Protein AF-A0A1W6LR55-F1 (afdb_monomer_lite)

Sequence (75 aa):
MTLVYMNIIMAFTVALAGLLMYRSHLMSSLLCLEGMMLALFVMSTLIILNTHFTLANMMPIILLVFAACEAALGL

Secondary structure (DSSP, 8-state):
-HHHHHHHHHHHHHHHHHHHS--S-HHHHHHHHHHHHHHHHHHHHHHHHHHT-GGGGHHHHHHHHHHHHHHHHH-

Foldseek 3Di:
DVVVLVVLVVQLVVLVVQLVPDDPDLVSNLVSLVSNLVSVLVVQVVVCVVVVPVVCPCVSVVSVVVSVVVSVVSD

Structure (mmCIF, N/CA/C/O backbone):
data_AF-A0A1W6LR55-F1
#
_entry.id   AF-A0A1W6LR55-F1
#
loop_
_atom_site.group_PDB
_atom_site.id
_atom_site.type_symbol
_atom_site.label_atom_id
_atom_site.label_alt_id
_atom_site.label_comp_id
_atom_site.label_asym_id
_atom_site.label_entity_id
_atom_site.label_seq_id
_atom_site.pdbx_PDB_ins_code
_atom_site.Cartn_x
_atom_site.Cartn_y
_atom_site.Cartn_z
_atom_site.occupancy
_atom_site.B_iso_or_equiv
_atom_site.auth_seq_id
_atom_site.auth_comp_id
_atom_site.auth_asym_id
_atom_site.auth_atom_id
_atom_site.pdbx_PDB_model_num
ATOM 1 N N . MET A 1 1 ? -5.034 2.136 -14.244 1.00 64.69 1 MET A N 1
ATOM 2 C CA . MET A 1 1 ? -3.850 2.219 -13.360 1.00 64.69 1 MET A CA 1
ATOM 3 C C . MET A 1 1 ? -4.068 3.155 -12.169 1.00 64.69 1 MET A C 1
ATOM 5 O O . MET A 1 1 ? -3.812 2.735 -11.054 1.00 64.69 1 MET A O 1
ATOM 9 N N . THR A 1 2 ? -4.627 4.358 -12.346 1.00 71.88 2 THR A N 1
ATOM 10 C CA . THR A 1 2 ? -4.876 5.343 -11.262 1.00 71.88 2 THR A CA 1
ATOM 11 C C . THR A 1 2 ? -5.880 4.912 -10.185 1.00 71.88 2 THR A C 1
ATOM 13 O O . THR A 1 2 ? -5.634 5.149 -9.009 1.00 71.88 2 THR A O 1
ATOM 16 N N . LEU A 1 3 ? -6.972 4.227 -10.547 1.00 87.44 3 LEU A N 1
ATOM 17 C CA . LEU A 1 3 ? -7.974 3.749 -9.574 1.00 87.44 3 LEU A CA 1
ATOM 18 C C . LEU A 1 3 ? -7.400 2.777 -8.530 1.00 87.44 3 LEU A C 1
ATOM 20 O O . LEU A 1 3 ? -7.767 2.842 -7.361 1.00 87.44 3 LEU A O 1
ATOM 24 N N . VAL A 1 4 ? -6.472 1.905 -8.934 1.00 91.19 4 VAL A N 1
ATOM 25 C CA . VAL A 1 4 ? -5.831 0.958 -8.008 1.00 91.19 4 VAL A CA 1
ATOM 26 C C . VAL A 1 4 ? -4.924 1.702 -7.027 1.00 91.19 4 VAL A C 1
ATOM 28 O O . VAL A 1 4 ? -4.962 1.413 -5.835 1.00 91.19 4 VAL A O 1
ATOM 31 N N . TYR A 1 5 ? -4.183 2.713 -7.493 1.00 89.69 5 TYR A N 1
ATOM 32 C CA . TYR A 1 5 ? -3.382 3.561 -6.607 1.00 89.69 5 TYR A CA 1
ATOM 33 C C . TYR A 1 5 ? -4.244 4.294 -5.576 1.00 89.69 5 TYR A C 1
ATOM 35 O O . TYR A 1 5 ? -3.881 4.309 -4.406 1.00 89.69 5 TYR A O 1
ATOM 43 N N . MET A 1 6 ? -5.410 4.819 -5.969 1.00 92.44 6 MET A N 1
ATOM 44 C CA . MET A 1 6 ? -6.345 5.446 -5.023 1.00 92.44 6 MET A CA 1
ATOM 45 C C . MET A 1 6 ? -6.802 4.462 -3.938 1.00 92.44 6 MET A C 1
ATOM 47 O O . MET A 1 6 ? -6.774 4.802 -2.759 1.00 92.44 6 MET A O 1
ATOM 51 N N . ASN A 1 7 ? -7.152 3.227 -4.310 1.00 94.12 7 ASN A N 1
ATOM 52 C CA . ASN A 1 7 ? -7.558 2.201 -3.345 1.00 94.12 7 ASN A CA 1
ATOM 53 C C . ASN A 1 7 ? -6.419 1.803 -2.396 1.00 94.12 7 ASN A C 1
ATOM 55 O O . ASN A 1 7 ? -6.657 1.609 -1.207 1.00 94.12 7 ASN A O 1
ATOM 59 N N . ILE A 1 8 ? -5.182 1.712 -2.891 1.00 94.19 8 ILE A N 1
ATOM 60 C CA . ILE A 1 8 ? -4.020 1.380 -2.053 1.00 94.19 8 ILE A CA 1
ATOM 61 C C . ILE A 1 8 ? -3.673 2.531 -1.106 1.00 94.19 8 ILE A C 1
ATOM 63 O O . ILE A 1 8 ? -3.374 2.287 0.059 1.00 94.19 8 ILE A O 1
ATOM 67 N N . ILE A 1 9 ? -3.768 3.783 -1.565 1.00 93.06 9 ILE A N 1
ATOM 68 C CA . ILE A 1 9 ? -3.591 4.958 -0.701 1.00 93.06 9 ILE A CA 1
ATOM 69 C C . ILE A 1 9 ? -4.664 4.970 0.392 1.00 93.06 9 ILE A C 1
ATOM 71 O O . ILE A 1 9 ? -4.337 5.192 1.552 1.00 93.06 9 ILE A O 1
ATOM 75 N N .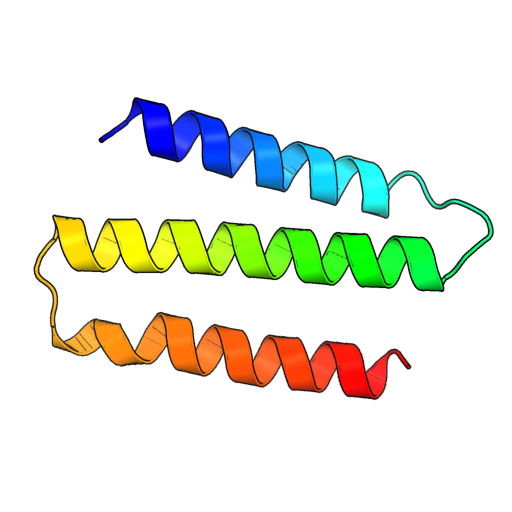 MET A 1 10 ? -5.919 4.665 0.052 1.00 94.25 10 MET A N 1
ATOM 76 C CA . MET A 1 10 ? -6.997 4.530 1.037 1.00 94.25 10 MET A CA 1
ATOM 77 C C . MET A 1 10 ? -6.732 3.396 2.039 1.00 94.25 10 MET A C 1
ATOM 79 O O . MET A 1 10 ? -6.968 3.562 3.230 1.00 94.25 10 MET A O 1
ATOM 83 N N . ALA A 1 11 ? -6.205 2.253 1.593 1.0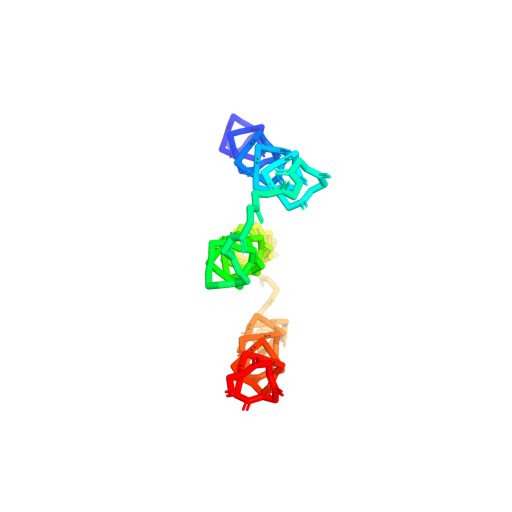0 93.81 11 ALA A N 1
ATOM 84 C CA . ALA A 1 11 ? -5.822 1.170 2.498 1.00 93.81 11 ALA A CA 1
ATOM 85 C C . ALA A 1 11 ? -4.699 1.602 3.460 1.00 93.81 11 ALA A C 1
ATOM 87 O O . ALA A 1 11 ? -4.778 1.336 4.660 1.00 93.81 11 ALA A O 1
ATOM 88 N N . PHE A 1 12 ? -3.694 2.326 2.955 1.00 94.31 12 PHE A N 1
ATOM 89 C CA . PHE A 1 12 ? -2.608 2.872 3.768 1.00 94.31 12 PHE A CA 1
ATOM 90 C C . PHE A 1 12 ? -3.117 3.886 4.802 1.00 94.31 12 PHE A C 1
ATOM 92 O O . PHE A 1 12 ? -2.735 3.810 5.967 1.00 94.31 12 PHE A O 1
ATOM 99 N N . THR A 1 13 ? -4.013 4.805 4.423 1.00 93.75 13 THR A N 1
ATOM 100 C CA . THR A 1 13 ? -4.563 5.799 5.359 1.00 93.75 13 THR A CA 1
ATOM 101 C C . THR A 1 13 ? -5.460 5.170 6.422 1.00 93.75 13 THR A C 1
ATOM 103 O O . THR A 1 13 ? -5.426 5.614 7.568 1.00 93.75 13 THR A O 1
ATOM 106 N N . VAL A 1 14 ? -6.215 4.116 6.093 1.00 93.50 14 VAL A N 1
ATOM 107 C CA . VAL A 1 14 ? -7.008 3.361 7.078 1.00 93.50 14 VAL A CA 1
ATOM 108 C C . VAL A 1 14 ? -6.104 2.623 8.068 1.00 93.50 14 VAL A C 1
ATOM 110 O O . VAL A 1 14 ? -6.354 2.686 9.271 1.00 93.50 14 VAL A O 1
ATOM 113 N N . ALA A 1 15 ? -5.035 1.975 7.598 1.00 92.12 15 ALA A N 1
ATOM 114 C CA . ALA A 1 15 ? -4.068 1.310 8.473 1.00 92.12 15 ALA A CA 1
ATOM 115 C C . ALA A 1 15 ? -3.314 2.314 9.369 1.00 92.12 15 ALA A C 1
ATOM 117 O O . ALA A 1 15 ? -3.163 2.079 10.568 1.00 92.12 15 ALA A O 1
ATOM 118 N N . LEU A 1 16 ? -2.936 3.477 8.824 1.00 92.69 16 LEU A N 1
ATOM 119 C CA . LEU A 1 16 ? -2.328 4.573 9.581 1.00 92.69 16 LEU A CA 1
ATOM 120 C C . LEU A 1 16 ? -3.281 5.124 10.651 1.00 92.69 16 LEU A C 1
ATOM 122 O O . LEU A 1 16 ? -2.881 5.317 11.798 1.00 92.69 16 LEU A O 1
ATOM 126 N N . ALA A 1 17 ? -4.551 5.346 10.302 1.00 92.00 17 ALA A N 1
ATOM 127 C CA . ALA A 1 17 ? -5.568 5.773 11.257 1.00 92.00 17 ALA A CA 1
ATOM 128 C C . ALA A 1 17 ? -5.778 4.725 12.364 1.00 92.00 17 ALA A C 1
ATOM 130 O O . ALA A 1 17 ? -5.914 5.094 13.528 1.00 92.00 17 ALA A O 1
ATOM 131 N N . GLY A 1 18 ? -5.751 3.432 12.020 1.00 89.56 18 GLY A N 1
ATOM 132 C CA . GLY A 1 18 ? -5.825 2.325 12.976 1.00 89.56 18 GLY A CA 1
ATOM 133 C C . GLY A 1 18 ? -4.654 2.288 13.960 1.00 89.56 18 GLY A C 1
ATOM 134 O O . GLY A 1 18 ? -4.865 2.029 15.141 1.00 89.56 18 GLY A O 1
ATOM 135 N N . LEU A 1 19 ? -3.442 2.617 13.502 1.00 88.69 19 LEU A N 1
ATOM 136 C CA . LEU A 1 19 ? -2.257 2.716 14.356 1.00 88.69 19 LEU A CA 1
ATOM 137 C C . LEU A 1 19 ? -2.328 3.925 15.296 1.00 88.69 19 LEU A C 1
ATOM 139 O O . LEU A 1 19 ? -2.087 3.787 16.492 1.00 88.69 19 LEU A O 1
ATOM 143 N N . LEU A 1 20 ? -2.688 5.102 14.773 1.00 88.56 20 LEU A N 1
ATOM 144 C CA . LEU A 1 20 ? -2.805 6.333 15.567 1.00 88.56 20 LEU A CA 1
ATOM 145 C C . LEU A 1 20 ? -3.910 6.236 16.630 1.00 88.56 20 LEU A C 1
ATOM 147 O O . LEU A 1 20 ? -3.783 6.796 17.719 1.00 88.56 20 LEU A O 1
ATOM 151 N N . MET A 1 21 ? -4.984 5.507 16.327 1.00 87.06 21 MET A N 1
ATOM 152 C CA . MET A 1 21 ? -6.087 5.217 17.243 1.00 87.06 21 MET A CA 1
ATOM 153 C C . MET A 1 21 ? -5.737 4.017 18.131 1.00 87.06 21 MET A C 1
ATOM 155 O O . MET A 1 21 ? -6.400 2.978 18.081 1.00 87.06 21 MET A O 1
ATOM 159 N N . TYR A 1 22 ? -4.691 4.171 18.948 1.00 71.19 22 TYR A N 1
ATOM 160 C CA . TYR A 1 22 ? -4.191 3.129 19.844 1.00 71.19 22 TYR A CA 1
ATOM 161 C C . TYR A 1 22 ? -5.322 2.490 20.662 1.00 71.19 22 TYR A C 1
ATOM 163 O O . TYR A 1 22 ? -5.928 3.105 21.543 1.00 71.19 22 TYR A O 1
ATOM 171 N N . ARG A 1 23 ? -5.598 1.215 20.377 1.00 70.50 23 ARG A N 1
ATOM 172 C CA . ARG A 1 23 ? -6.362 0.331 21.263 1.00 70.50 23 ARG A CA 1
ATOM 173 C C . ARG A 1 23 ? -5.413 -0.228 22.325 1.00 70.50 23 ARG A C 1
ATOM 175 O O . ARG A 1 23 ? -4.208 -0.304 22.119 1.00 70.50 23 ARG A O 1
ATOM 182 N N . SER A 1 24 ? -5.965 -0.689 23.445 1.00 74.12 24 SER A N 1
ATOM 183 C CA . SER A 1 24 ? -5.210 -1.258 24.576 1.00 74.12 24 SER A CA 1
ATOM 184 C C . SER A 1 24 ? -4.307 -2.452 24.227 1.00 74.12 24 SER A C 1
ATOM 186 O O . SER A 1 24 ? -3.447 -2.813 25.024 1.00 74.12 24 SER A O 1
ATOM 188 N N . HIS A 1 25 ? -4.494 -3.086 23.066 1.00 79.94 25 HIS A N 1
ATOM 189 C CA . HIS A 1 25 ? -3.729 -4.257 22.647 1.00 79.94 25 HIS A CA 1
ATOM 190 C C . HIS A 1 25 ? -2.624 -3.891 21.651 1.00 79.94 25 HIS A C 1
ATOM 192 O O . HIS A 1 25 ? -2.906 -3.621 20.483 1.00 79.94 25 HIS A O 1
ATOM 198 N N . LEU A 1 26 ? -1.368 -4.013 22.087 1.00 79.06 26 LEU A N 1
ATOM 199 C CA . LEU A 1 26 ? -0.165 -3.814 21.264 1.00 79.06 26 LEU A CA 1
ATOM 200 C C . LEU A 1 26 ? -0.148 -4.701 20.000 1.00 79.06 26 LEU A C 1
ATOM 202 O O . LEU A 1 26 ? 0.283 -4.276 18.930 1.00 79.06 26 LEU A O 1
ATOM 206 N N . MET A 1 27 ? -0.709 -5.911 20.091 1.00 82.25 27 MET A N 1
ATOM 207 C CA . MET A 1 27 ? -0.838 -6.823 18.947 1.00 82.25 27 MET A CA 1
ATOM 208 C C . MET A 1 27 ? -1.667 -6.223 17.803 1.00 82.25 27 MET A C 1
ATOM 210 O O . MET A 1 27 ? -1.374 -6.459 16.637 1.00 82.25 27 MET A O 1
ATOM 214 N N . SER A 1 28 ? -2.681 -5.406 18.111 1.00 83.75 28 SER A N 1
ATOM 215 C CA . SER A 1 28 ? -3.504 -4.766 17.077 1.00 83.75 28 SER A CA 1
ATOM 216 C C . SER A 1 28 ? -2.762 -3.646 16.342 1.00 83.75 28 SER A C 1
ATOM 218 O O . SER A 1 28 ? -2.942 -3.495 15.135 1.00 83.75 28 SER A O 1
ATOM 220 N N . SER A 1 29 ? -1.870 -2.917 17.025 1.00 85.50 29 SER A N 1
ATOM 221 C CA . SER A 1 29 ? -0.995 -1.931 16.379 1.00 85.50 29 SER A CA 1
ATOM 222 C C . SER A 1 29 ? 0.079 -2.583 15.505 1.00 85.50 29 SER A C 1
ATOM 224 O O . SER A 1 29 ? 0.358 -2.060 14.430 1.00 85.50 29 SER A O 1
ATOM 226 N N . LEU A 1 30 ? 0.622 -3.742 15.905 1.00 87.06 30 LEU A N 1
ATOM 227 C CA . LEU A 1 30 ? 1.579 -4.499 15.083 1.00 87.06 30 LEU A CA 1
ATOM 228 C C . LEU A 1 30 ? 0.936 -4.992 13.779 1.00 87.06 30 LEU A C 1
ATOM 230 O O . LEU A 1 30 ? 1.502 -4.805 12.708 1.00 87.06 30 LEU A O 1
ATOM 234 N N . LEU A 1 31 ? -0.298 -5.502 13.841 1.00 87.19 31 LEU A N 1
ATOM 235 C CA . LEU A 1 31 ? -1.053 -5.875 12.637 1.00 87.19 31 LEU A CA 1
ATOM 236 C C . LEU A 1 31 ? -1.343 -4.669 11.725 1.00 87.19 31 LEU A C 1
ATOM 238 O O . LEU A 1 31 ? -1.329 -4.798 10.501 1.00 87.19 31 LEU A O 1
ATOM 242 N N . CYS A 1 32 ? -1.584 -3.481 12.294 1.00 89.75 32 CYS A N 1
ATOM 243 C CA . CYS A 1 32 ? -1.739 -2.259 11.497 1.00 89.75 32 CYS A CA 1
ATOM 244 C C . CYS A 1 32 ? -0.421 -1.852 10.814 1.00 89.75 32 CYS A C 1
ATOM 246 O O . CYS A 1 32 ? -0.451 -1.429 9.658 1.00 89.75 32 CYS A O 1
ATOM 248 N N . LEU A 1 33 ? 0.726 -2.023 11.486 1.00 88.56 33 LEU A N 1
ATOM 249 C CA . LEU A 1 33 ? 2.057 -1.839 10.892 1.00 88.56 33 LEU A CA 1
ATOM 250 C C . LEU A 1 33 ? 2.293 -2.794 9.721 1.00 88.56 33 LEU A C 1
ATOM 252 O O . LEU A 1 33 ? 2.663 -2.344 8.636 1.00 88.56 33 LEU A O 1
ATOM 256 N N . GLU A 1 34 ? 1.999 -4.083 9.894 1.00 90.50 34 GLU A N 1
ATOM 257 C CA . GLU A 1 34 ? 2.096 -5.068 8.812 1.00 90.50 34 GLU A CA 1
ATOM 258 C C . GLU A 1 34 ? 1.196 -4.695 7.624 1.00 90.50 34 GLU A C 1
ATOM 260 O O . GLU A 1 34 ? 1.630 -4.751 6.471 1.00 90.50 34 GLU A O 1
ATOM 265 N N . GLY A 1 35 ? -0.027 -4.225 7.891 1.00 90.31 35 GLY A N 1
ATOM 266 C CA . GLY A 1 35 ? -0.952 -3.736 6.865 1.00 90.31 35 GLY A CA 1
ATOM 267 C C . GLY A 1 35 ? -0.421 -2.532 6.076 1.00 90.31 35 GLY A C 1
ATOM 268 O O . GLY A 1 35 ? -0.566 -2.485 4.852 1.00 90.31 35 GLY A O 1
ATOM 269 N N . MET A 1 36 ? 0.243 -1.579 6.741 1.00 92.56 36 MET A N 1
ATOM 270 C CA . MET A 1 36 ? 0.892 -0.444 6.069 1.00 92.56 36 MET A CA 1
ATOM 271 C C . MET A 1 36 ? 2.053 -0.895 5.174 1.00 92.56 36 MET A C 1
ATOM 273 O O . MET A 1 36 ? 2.159 -0.435 4.034 1.00 92.56 36 MET A O 1
ATOM 277 N N . MET A 1 37 ? 2.894 -1.818 5.652 1.00 93.31 37 MET A N 1
ATOM 278 C CA . MET A 1 37 ? 4.025 -2.347 4.877 1.00 93.31 37 MET A CA 1
ATOM 279 C C . MET A 1 37 ? 3.548 -3.116 3.639 1.00 93.31 37 MET A C 1
ATOM 281 O O . MET A 1 37 ? 4.111 -2.958 2.554 1.00 93.31 37 MET A O 1
ATOM 285 N N . LEU A 1 38 ? 2.451 -3.869 3.763 1.00 92.69 38 LEU A N 1
ATOM 286 C CA . LEU A 1 38 ? 1.800 -4.542 2.639 1.00 92.69 38 LEU A CA 1
ATOM 287 C C . LEU A 1 38 ? 1.284 -3.546 1.590 1.00 92.69 38 LEU A C 1
ATOM 289 O O . LEU A 1 38 ? 1.515 -3.738 0.397 1.00 92.69 38 LEU A O 1
ATOM 293 N N . ALA A 1 39 ? 0.639 -2.451 2.004 1.00 93.94 39 ALA A N 1
ATOM 294 C CA . ALA A 1 39 ? 0.166 -1.423 1.075 1.00 93.94 39 ALA A CA 1
ATOM 295 C C . ALA A 1 39 ? 1.324 -0.761 0.297 1.00 93.94 39 ALA A C 1
ATOM 297 O O . ALA A 1 39 ? 1.224 -0.572 -0.919 1.00 93.94 39 ALA A O 1
ATOM 298 N N . LEU A 1 40 ? 2.449 -0.476 0.964 1.00 92.38 40 LEU A N 1
ATOM 299 C CA . LEU A 1 40 ? 3.660 0.059 0.325 1.00 92.38 40 LEU A CA 1
ATOM 300 C C . LEU A 1 40 ? 4.307 -0.947 -0.639 1.00 92.38 40 LEU A C 1
ATOM 302 O O . LEU A 1 40 ? 4.755 -0.574 -1.730 1.00 92.38 40 LEU A O 1
ATOM 306 N N . PHE A 1 41 ? 4.312 -2.231 -0.284 1.00 94.31 41 PHE A N 1
ATOM 307 C CA . PHE A 1 41 ? 4.773 -3.299 -1.167 1.00 94.31 41 PHE A CA 1
ATOM 308 C C . PHE A 1 41 ? 3.924 -3.385 -2.446 1.00 94.31 41 PHE A C 1
ATOM 310 O O . PHE A 1 41 ? 4.4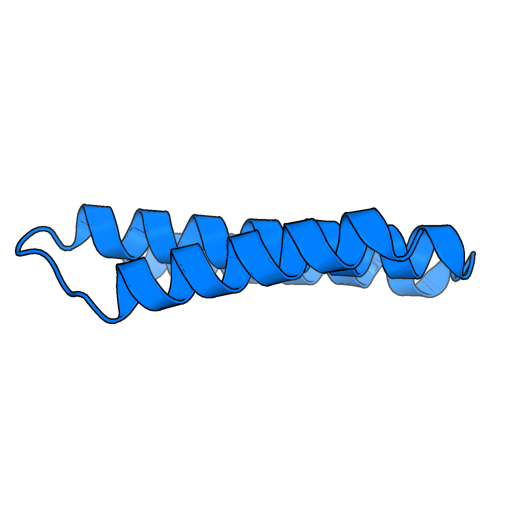60 -3.399 -3.556 1.00 94.31 41 PHE A O 1
ATOM 317 N N . VAL A 1 42 ? 2.593 -3.371 -2.332 1.00 93.19 42 VAL A N 1
ATOM 318 C CA . VAL A 1 42 ? 1.711 -3.434 -3.511 1.00 93.19 42 VAL A CA 1
ATOM 319 C C . VAL A 1 42 ? 1.838 -2.164 -4.363 1.00 93.19 42 VAL A C 1
ATOM 321 O O . VAL A 1 42 ? 1.888 -2.245 -5.588 1.00 93.19 42 VAL A O 1
ATOM 324 N N . MET A 1 43 ? 1.963 -0.982 -3.749 1.00 92.19 43 MET A N 1
ATOM 325 C CA . MET A 1 43 ? 2.173 0.259 -4.502 1.00 92.19 43 MET A CA 1
ATOM 326 C C . MET A 1 43 ? 3.495 0.236 -5.286 1.00 92.19 43 MET A C 1
ATOM 328 O O . MET A 1 43 ? 3.503 0.540 -6.479 1.00 92.19 43 MET A O 1
ATOM 332 N N . SER A 1 44 ? 4.602 -0.139 -4.638 1.00 90.44 44 SER A N 1
ATOM 333 C CA . SER A 1 44 ? 5.926 -0.175 -5.273 1.00 90.44 44 SER A CA 1
ATOM 334 C C . SER A 1 44 ? 5.993 -1.207 -6.399 1.00 90.44 44 SER A C 1
ATOM 336 O O . SER A 1 44 ? 6.430 -0.874 -7.499 1.00 90.44 44 SER A O 1
ATOM 338 N N . THR A 1 45 ? 5.481 -2.421 -6.180 1.00 90.56 45 THR A N 1
ATOM 339 C CA . THR A 1 45 ? 5.414 -3.456 -7.227 1.00 90.56 45 THR A CA 1
ATOM 340 C C . THR A 1 45 ? 4.595 -3.002 -8.432 1.00 90.56 45 THR A C 1
ATOM 342 O O . THR A 1 45 ? 5.049 -3.155 -9.565 1.00 90.56 45 THR A O 1
ATOM 345 N N . LEU A 1 46 ? 3.435 -2.370 -8.222 1.00 91.19 46 LEU A N 1
ATOM 346 C CA . LEU A 1 46 ? 2.632 -1.829 -9.319 1.00 91.19 46 LEU A CA 1
ATOM 347 C C . LEU A 1 46 ? 3.372 -0.738 -10.099 1.00 91.19 46 LEU A C 1
ATOM 349 O O . LEU A 1 46 ? 3.307 -0.741 -11.328 1.00 91.19 46 LEU A O 1
ATOM 353 N N . ILE A 1 47 ? 4.086 0.173 -9.432 1.00 89.62 47 ILE A N 1
ATOM 354 C CA . ILE A 1 47 ? 4.855 1.234 -10.106 1.00 89.62 47 ILE A CA 1
ATOM 355 C C . ILE A 1 47 ? 5.969 0.627 -10.962 1.00 89.62 47 ILE A C 1
ATOM 357 O O . ILE A 1 47 ? 6.142 1.010 -12.121 1.00 89.62 47 ILE A O 1
ATOM 361 N N . ILE A 1 48 ? 6.694 -0.350 -10.421 1.00 90.44 48 ILE A N 1
ATOM 362 C CA . ILE A 1 48 ? 7.818 -0.989 -11.109 1.00 90.44 48 ILE A CA 1
ATOM 363 C C . ILE A 1 48 ? 7.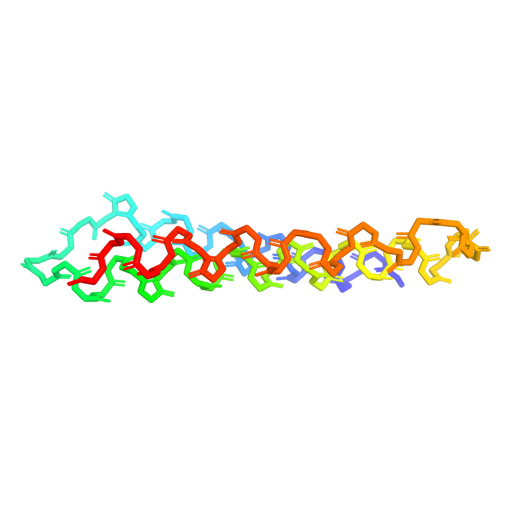331 -1.778 -12.329 1.00 90.44 48 ILE A C 1
ATOM 365 O O . ILE A 1 48 ? 7.896 -1.649 -13.416 1.00 90.44 48 ILE A O 1
ATOM 369 N N . LEU A 1 49 ? 6.237 -2.531 -12.176 1.00 88.81 49 LEU A N 1
ATOM 370 C CA . LEU A 1 49 ? 5.619 -3.275 -13.273 1.00 88.81 49 LEU A CA 1
ATOM 371 C C . LEU A 1 49 ? 5.070 -2.343 -14.361 1.00 88.81 49 LEU A C 1
ATOM 373 O O . LEU A 1 49 ? 5.249 -2.627 -15.540 1.00 88.81 49 LEU A O 1
ATOM 377 N N . ASN A 1 50 ? 4.450 -1.216 -13.989 1.00 87.44 50 ASN A N 1
ATOM 378 C CA . ASN A 1 50 ? 3.919 -0.244 -14.955 1.00 87.44 50 ASN A CA 1
ATOM 379 C C . ASN A 1 50 ? 5.018 0.496 -15.731 1.00 87.44 50 ASN A C 1
ATOM 381 O O . ASN A 1 50 ? 4.823 0.839 -16.893 1.00 87.44 50 ASN A O 1
ATOM 385 N N . THR A 1 51 ? 6.155 0.771 -15.092 1.00 87.56 51 THR A N 1
ATOM 386 C CA . THR A 1 51 ? 7.288 1.481 -15.713 1.00 87.56 51 THR A CA 1
ATOM 387 C C . THR A 1 51 ? 8.289 0.543 -16.391 1.00 87.56 51 THR A C 1
ATOM 389 O O . THR A 1 51 ? 9.275 1.012 -16.952 1.00 87.56 51 THR A O 1
ATOM 392 N N . HIS A 1 52 ? 8.041 -0.775 -16.355 1.00 87.50 52 HIS A N 1
ATOM 393 C CA . HIS A 1 52 ? 8.932 -1.822 -16.865 1.00 87.50 52 HIS A CA 1
ATOM 394 C C . HIS A 1 52 ? 10.388 -1.687 -16.379 1.00 87.50 52 HIS A C 1
ATOM 396 O O . HIS A 1 52 ? 11.333 -2.067 -17.073 1.00 87.50 52 HIS A O 1
ATOM 402 N N . PHE A 1 53 ? 10.589 -1.165 -15.167 1.00 87.06 53 PHE A N 1
ATOM 403 C CA . PHE A 1 53 ? 11.921 -0.903 -14.636 1.00 87.06 53 PHE A CA 1
ATOM 404 C C . PHE A 1 53 ? 12.469 -2.128 -13.890 1.00 87.06 53 PHE A C 1
ATOM 406 O O . PHE A 1 53 ? 12.411 -2.232 -12.666 1.00 87.06 53 PHE A O 1
ATOM 413 N N . THR A 1 54 ? 13.015 -3.081 -14.646 1.00 83.56 54 THR A N 1
ATOM 414 C CA . THR A 1 54 ? 13.447 -4.402 -14.147 1.00 83.56 54 THR A CA 1
ATOM 415 C C . THR A 1 54 ? 14.494 -4.348 -13.032 1.00 83.56 54 THR A C 1
ATOM 417 O O . THR A 1 54 ? 14.511 -5.231 -12.176 1.00 83.56 54 THR A O 1
ATOM 420 N N . LEU A 1 55 ? 15.329 -3.305 -12.995 1.00 85.62 55 LEU A N 1
ATOM 421 C CA . LEU A 1 55 ? 16.352 -3.120 -11.961 1.00 85.62 55 LEU A CA 1
ATOM 422 C C . LEU A 1 55 ? 15.755 -2.826 -10.576 1.00 85.62 55 LEU A C 1
ATOM 424 O O . LEU A 1 55 ? 16.314 -3.265 -9.574 1.00 85.62 55 LEU A O 1
ATOM 428 N N . ALA A 1 56 ? 14.605 -2.147 -10.488 1.00 87.56 56 ALA A N 1
ATOM 429 C CA . ALA A 1 56 ? 13.964 -1.891 -9.194 1.00 87.56 56 ALA A CA 1
ATOM 430 C C . ALA A 1 56 ? 13.130 -3.064 -8.676 1.00 87.56 56 ALA A C 1
ATOM 432 O O . ALA A 1 56 ? 12.624 -2.968 -7.565 1.00 87.56 56 ALA A O 1
ATOM 433 N N . ASN A 1 57 ? 13.014 -4.190 -9.391 1.00 85.31 57 ASN A N 1
ATOM 434 C CA . ASN A 1 57 ? 12.282 -5.363 -8.885 1.00 85.31 57 ASN A CA 1
ATOM 435 C C . ASN A 1 57 ? 12.841 -5.901 -7.554 1.00 85.31 57 ASN A C 1
ATOM 437 O O . ASN A 1 57 ? 12.125 -6.572 -6.816 1.00 85.31 57 ASN A O 1
ATOM 441 N N . MET A 1 58 ? 14.100 -5.594 -7.222 1.00 90.06 58 MET A N 1
ATOM 442 C CA . MET A 1 58 ? 14.693 -5.938 -5.927 1.00 90.06 58 MET A CA 1
ATOM 443 C C . MET A 1 58 ? 14.178 -5.048 -4.778 1.00 90.06 58 MET A C 1
ATOM 445 O O . MET A 1 58 ? 14.157 -5.481 -3.628 1.00 90.06 58 MET A O 1
ATOM 449 N N . MET A 1 59 ? 13.721 -3.825 -5.067 1.00 90.62 59 MET A N 1
ATOM 450 C CA . MET A 1 59 ? 13.315 -2.837 -4.061 1.00 90.62 59 MET A CA 1
ATOM 451 C C . MET A 1 59 ? 12.137 -3.299 -3.180 1.00 90.62 59 MET A C 1
ATOM 453 O O . MET A 1 59 ? 12.266 -3.200 -1.959 1.00 90.62 59 MET A O 1
ATOM 457 N N . PRO A 1 60 ? 11.029 -3.860 -3.713 1.00 89.31 60 PRO A N 1
ATOM 458 C CA . PRO A 1 60 ? 9.934 -4.359 -2.881 1.00 89.31 60 PRO A CA 1
ATOM 459 C C . PRO A 1 60 ? 10.353 -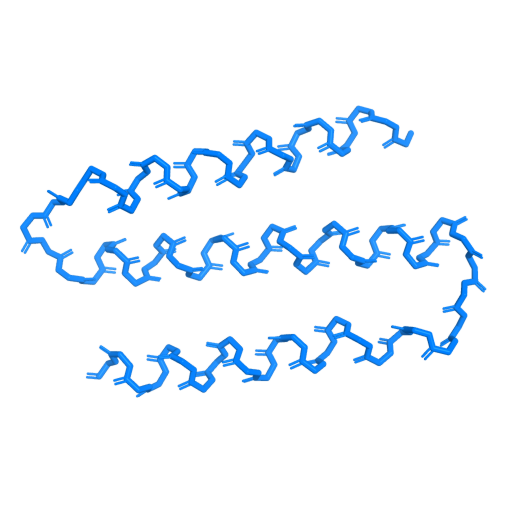5.533 -1.988 1.00 89.31 60 PRO A C 1
ATOM 461 O O . PRO A 1 60 ? 9.848 -5.672 -0.879 1.00 89.31 60 PRO A O 1
ATOM 464 N N . ILE A 1 61 ? 11.299 -6.363 -2.443 1.00 91.81 61 ILE A N 1
ATOM 465 C CA . ILE A 1 61 ? 11.811 -7.502 -1.668 1.00 91.81 61 ILE A CA 1
ATOM 466 C C . ILE A 1 61 ? 12.625 -7.000 -0.474 1.00 91.81 61 ILE A C 1
ATOM 468 O O . ILE A 1 61 ? 12.415 -7.458 0.644 1.00 91.81 61 ILE A O 1
ATOM 472 N N . ILE A 1 62 ? 13.511 -6.022 -0.693 1.00 93.12 62 ILE A N 1
ATOM 473 C CA . ILE A 1 62 ? 14.280 -5.390 0.388 1.00 93.12 62 ILE A CA 1
ATOM 474 C C . ILE A 1 62 ? 13.329 -4.757 1.414 1.00 93.12 62 ILE A C 1
ATOM 476 O O . ILE A 1 62 ? 13.512 -4.9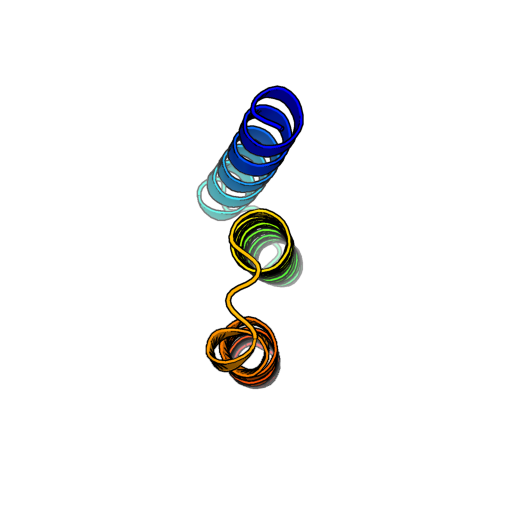52 2.614 1.00 93.12 62 ILE A O 1
ATOM 480 N N . LEU A 1 63 ? 12.284 -4.061 0.950 1.00 92.06 63 LEU A N 1
ATOM 481 C CA . LEU A 1 63 ? 11.259 -3.469 1.816 1.00 92.06 63 LEU A CA 1
ATOM 482 C C . LEU A 1 63 ? 10.582 -4.532 2.698 1.00 92.06 63 LEU A C 1
ATOM 484 O O . LEU A 1 63 ? 10.422 -4.316 3.897 1.00 92.06 63 LEU A O 1
ATOM 488 N N . LEU A 1 64 ? 10.238 -5.693 2.132 1.00 92.12 64 LEU A N 1
ATOM 489 C CA . LEU A 1 64 ? 9.584 -6.783 2.861 1.00 92.12 64 LEU A CA 1
ATOM 490 C C . LEU A 1 64 ? 10.491 -7.413 3.932 1.00 92.12 64 LEU A C 1
ATOM 492 O O . LEU A 1 64 ? 10.020 -7.760 5.012 1.00 92.12 64 LEU A O 1
ATOM 496 N N . VAL A 1 65 ? 11.792 -7.541 3.653 1.00 94.62 65 VAL A N 1
ATOM 497 C CA . VAL A 1 65 ? 12.763 -8.083 4.616 1.00 94.62 65 VAL A CA 1
ATOM 498 C C . VAL A 1 65 ? 12.887 -7.166 5.831 1.00 94.62 65 VAL A C 1
ATOM 500 O O . VAL A 1 65 ? 12.777 -7.642 6.958 1.00 94.62 65 VAL A O 1
ATOM 503 N N . PHE A 1 66 ? 13.043 -5.854 5.622 1.00 91.25 66 PHE A N 1
ATOM 504 C CA . PHE A 1 66 ? 13.089 -4.905 6.738 1.00 91.25 66 PHE A CA 1
ATOM 505 C C . PHE A 1 66 ? 11.771 -4.869 7.522 1.00 91.25 66 PHE A C 1
ATOM 507 O O . PHE A 1 66 ? 11.814 -4.827 8.748 1.00 91.25 66 PHE A O 1
ATOM 514 N N . ALA A 1 67 ? 10.621 -4.988 6.848 1.00 89.75 67 ALA A N 1
ATOM 515 C CA . ALA A 1 67 ? 9.318 -5.089 7.510 1.00 89.75 67 ALA A CA 1
ATOM 516 C C . ALA A 1 67 ? 9.242 -6.275 8.481 1.00 89.75 67 ALA A C 1
ATOM 518 O O . ALA A 1 67 ? 8.813 -6.125 9.622 1.00 89.75 67 ALA A O 1
ATOM 519 N N . ALA A 1 68 ? 9.684 -7.455 8.036 1.00 89.62 68 ALA A N 1
ATOM 520 C CA . ALA A 1 68 ? 9.693 -8.655 8.865 1.00 89.62 68 ALA A CA 1
ATOM 521 C C . ALA A 1 68 ? 10.675 -8.530 10.041 1.00 89.62 68 ALA A C 1
ATOM 523 O O . ALA A 1 68 ? 10.384 -9.005 11.136 1.00 89.62 68 ALA A O 1
ATOM 524 N N . CYS A 1 69 ? 11.817 -7.866 9.840 1.00 91.00 69 CYS A N 1
ATOM 525 C CA . CYS A 1 69 ? 12.752 -7.576 10.925 1.00 91.00 69 CYS A CA 1
ATOM 526 C C . CYS A 1 69 ? 12.147 -6.630 11.973 1.00 91.00 69 CYS A C 1
ATOM 528 O O . CYS A 1 69 ? 12.307 -6.882 13.163 1.00 91.00 69 CYS A O 1
ATOM 530 N N . GLU A 1 70 ? 11.434 -5.577 11.565 1.00 86.19 70 GLU A N 1
ATOM 531 C CA . GLU A 1 70 ? 10.742 -4.682 12.504 1.00 86.19 70 GLU A CA 1
ATOM 532 C C . GLU A 1 70 ? 9.623 -5.402 13.266 1.00 86.19 70 GLU A C 1
ATOM 534 O O . GLU A 1 70 ? 9.514 -5.241 14.481 1.00 86.19 70 GLU A O 1
ATOM 539 N N . ALA A 1 71 ? 8.844 -6.254 12.592 1.00 86.25 71 ALA A N 1
ATOM 540 C CA . ALA A 1 71 ? 7.821 -7.070 13.245 1.00 86.25 71 ALA A CA 1
ATOM 541 C C . ALA A 1 71 ? 8.427 -8.055 14.262 1.00 86.25 71 ALA A C 1
ATOM 543 O O . ALA A 1 71 ? 7.901 -8.198 15.362 1.00 86.25 71 ALA A O 1
ATOM 544 N N . ALA A 1 72 ? 9.563 -8.681 13.936 1.00 88.44 72 ALA A N 1
ATOM 545 C CA . ALA A 1 72 ? 10.281 -9.577 14.844 1.00 88.44 72 ALA A CA 1
ATOM 546 C C . ALA A 1 72 ? 10.912 -8.856 16.047 1.00 88.44 72 ALA A C 1
ATOM 548 O O . ALA A 1 72 ? 11.086 -9.475 17.088 1.00 88.44 72 ALA A O 1
ATOM 549 N N . LEU A 1 73 ? 11.268 -7.573 15.915 1.00 87.38 73 LEU A N 1
ATOM 550 C CA . LEU A 1 73 ? 11.725 -6.742 17.036 1.00 87.38 73 LEU A CA 1
ATOM 551 C C . LEU A 1 73 ? 10.564 -6.243 17.910 1.00 87.38 73 LEU A C 1
ATOM 553 O O . LEU A 1 73 ? 10.774 -5.928 19.079 1.00 87.38 73 LEU A O 1
ATOM 557 N N . GLY A 1 74 ? 9.368 -6.109 17.332 1.00 81.56 74 GLY A N 1
ATOM 558 C CA . GLY A 1 74 ? 8.166 -5.650 18.028 1.00 81.56 74 GLY A CA 1
ATOM 559 C C . GLY A 1 74 ? 7.413 -6.737 18.805 1.00 81.56 74 GLY A C 1
ATOM 560 O O . GLY A 1 74 ? 6.595 -6.385 19.658 1.00 81.56 74 GLY A O 1
ATOM 561 N N . LEU A 1 75 ? 7.666 -8.018 18.505 1.00 83.50 75 LEU A N 1
ATOM 562 C CA . LEU A 1 75 ? 7.136 -9.203 19.199 1.00 83.50 75 LEU A CA 1
ATOM 563 C C . LEU A 1 75 ? 8.074 -9.664 20.321 1.00 83.50 75 LEU A C 1
ATOM 565 O O . LEU A 1 75 ? 7.542 -10.017 21.398 1.00 83.50 75 LEU A O 1
#

pLDDT: mean 88.33, std 5.96, range [64.69, 94.62]

InterPro domains:
  IPR001133 NADH-ubiquinone oxidoreductase chain 4L/K [PTHR11434] (4-75)
  IPR039428 NADH-ubiquinone oxidoreductase chain 4L/Mnh complex subunit C1-like [PF00420] (4-75)

Organism: Dicotyles tajacu (NCBI:txid9829)

Radius of gyration: 13.77 Å; chains: 1; bounding box: 24×16×41 Å